Protein AF-A0A966UN90-F1 (afdb_monomer_lite)

Sequence (116 aa):
MKANLEHDLYASAYMMEKVQSNELYAQHLYAALCNIVWIKAQEDWHCSWRHSGSVIATMRGEGDYMSWYCSGIWGDFDDPPLTWKTVPEGIVTEEVTEDLKTLGWTWKHWKDHDFS

Radius of gyration: 14.25 Å; chains: 1; bounding box: 35×35×38 Å

pLDDT: mean 84.67, std 16.76, range [37.22, 98.06]

Structure (mmCIF, N/CA/C/O backbone):
data_AF-A0A966UN90-F1
#
_entry.id   AF-A0A966UN90-F1
#
loop_
_atom_site.group_PDB
_atom_site.id
_atom_site.type_symbol
_atom_site.label_atom_id
_atom_site.label_alt_id
_atom_site.label_comp_id
_atom_site.label_asym_id
_atom_site.label_entity_id
_atom_site.label_seq_id
_atom_site.pdbx_PDB_ins_code
_atom_site.Cartn_x
_atom_site.Cartn_y
_atom_site.Cartn_z
_atom_site.occupancy
_atom_site.B_iso_or_equiv
_atom_site.auth_seq_id
_atom_site.auth_comp_id
_atom_site.auth_asym_id
_atom_site.auth_atom_id
_atom_site.pdbx_PDB_model_num
ATOM 1 N N . MET A 1 1 ? -10.739 -7.568 18.843 1.00 61.94 1 MET A N 1
ATOM 2 C CA . MET A 1 1 ? -9.617 -8.044 18.005 1.00 61.94 1 MET A CA 1
ATOM 3 C C . MET A 1 1 ? -8.892 -6.812 17.529 1.00 61.94 1 MET A C 1
ATOM 5 O O . MET A 1 1 ? -9.583 -5.870 17.169 1.00 61.94 1 MET A O 1
ATOM 9 N N . LYS A 1 2 ? -7.558 -6.815 17.585 1.00 81.75 2 LYS A N 1
ATOM 10 C CA . LYS A 1 2 ? -6.770 -5.661 17.163 1.00 81.75 2 LYS A CA 1
ATOM 11 C C . LYS A 1 2 ? -6.928 -5.457 15.648 1.00 81.75 2 LYS A C 1
ATOM 13 O O . LYS A 1 2 ? -6.852 -6.447 14.919 1.00 81.75 2 LYS A O 1
ATOM 18 N N . ALA A 1 3 ? -7.158 -4.234 15.181 1.00 91.50 3 ALA A N 1
ATOM 19 C CA . ALA A 1 3 ? -7.174 -3.894 13.766 1.00 91.50 3 ALA A CA 1
ATOM 20 C C . ALA A 1 3 ? -5.820 -4.260 13.142 1.00 91.50 3 ALA A C 1
ATOM 22 O O . ALA A 1 3 ? -4.758 -3.922 13.673 1.00 91.50 3 ALA A O 1
ATOM 23 N N . ASN A 1 4 ? -5.854 -4.992 12.029 1.00 95.50 4 ASN A N 1
ATOM 24 C CA . ASN A 1 4 ? -4.655 -5.489 11.370 1.00 95.50 4 ASN A CA 1
ATOM 25 C C . ASN A 1 4 ? -4.730 -5.213 9.869 1.00 95.50 4 ASN A C 1
ATOM 27 O O . ASN A 1 4 ? -5.479 -5.877 9.154 1.00 95.50 4 ASN A O 1
ATOM 31 N N . LEU A 1 5 ? -3.954 -4.228 9.412 1.00 97.00 5 LEU A N 1
ATOM 32 C CA . LEU A 1 5 ? -3.972 -3.796 8.019 1.00 97.00 5 LEU A CA 1
ATOM 33 C C . LEU A 1 5 ? -3.505 -4.906 7.079 1.00 97.00 5 LEU A C 1
ATOM 35 O O . LEU A 1 5 ? -4.126 -5.120 6.048 1.00 97.00 5 LEU A O 1
ATOM 39 N N . GLU A 1 6 ? -2.469 -5.655 7.456 1.00 97.12 6 GLU A N 1
ATOM 40 C CA . GLU A 1 6 ? -1.975 -6.789 6.668 1.00 97.12 6 GLU A CA 1
ATOM 41 C C . GLU A 1 6 ? -3.081 -7.819 6.406 1.00 97.12 6 GLU A C 1
ATOM 43 O O . GLU A 1 6 ? -3.285 -8.256 5.277 1.00 97.12 6 GLU A O 1
ATOM 48 N N . HIS A 1 7 ? -3.846 -8.164 7.442 1.00 96.38 7 HIS A N 1
ATOM 49 C CA . HIS A 1 7 ? -4.959 -9.095 7.293 1.00 96.38 7 HIS A CA 1
ATOM 50 C C . HIS A 1 7 ? -6.051 -8.539 6.364 1.00 96.38 7 HIS A C 1
ATOM 52 O O . HIS A 1 7 ? -6.565 -9.267 5.517 1.00 96.38 7 HIS A O 1
ATOM 58 N N . ASP A 1 8 ? -6.399 -7.256 6.500 1.00 97.31 8 ASP A N 1
ATOM 59 C CA . ASP A 1 8 ? -7.401 -6.609 5.645 1.00 97.31 8 ASP A CA 1
ATOM 60 C C . ASP A 1 8 ? -6.947 -6.522 4.177 1.00 97.31 8 ASP A C 1
ATOM 62 O O . ASP A 1 8 ? -7.763 -6.701 3.272 1.00 97.31 8 ASP A O 1
ATOM 66 N N . LEU A 1 9 ? -5.650 -6.298 3.935 1.00 97.69 9 LEU A N 1
ATOM 67 C CA . LEU A 1 9 ? -5.047 -6.326 2.601 1.00 97.69 9 LEU A CA 1
ATOM 68 C C . LEU A 1 9 ? -5.192 -7.707 1.958 1.00 97.69 9 LEU A C 1
ATOM 70 O O . LEU A 1 9 ? -5.680 -7.804 0.835 1.00 97.69 9 LEU A O 1
ATOM 74 N N . TYR A 1 10 ? -4.831 -8.774 2.678 1.00 97.19 10 TYR A N 1
ATOM 75 C CA . TYR A 1 10 ? -4.926 -10.146 2.166 1.00 97.19 10 TYR A CA 1
ATOM 76 C C . TYR A 1 10 ? -6.369 -10.610 1.955 1.00 97.19 10 TYR A C 1
ATOM 78 O O . TYR A 1 10 ? -6.647 -11.394 1.049 1.00 97.19 10 TYR A O 1
ATOM 86 N N . ALA A 1 11 ? -7.299 -10.133 2.783 1.00 97.06 11 ALA A N 1
ATOM 87 C CA . ALA A 1 11 ? -8.716 -10.459 2.660 1.00 97.06 11 ALA A CA 1
ATOM 88 C C . ALA A 1 11 ? -9.414 -9.695 1.518 1.00 97.06 11 ALA A C 1
ATOM 90 O O . ALA A 1 11 ? -10.489 -10.104 1.072 1.00 97.06 11 ALA A O 1
ATOM 91 N N . SER A 1 12 ? -8.833 -8.590 1.041 1.00 97.44 12 SER A N 1
ATOM 92 C CA . SER A 1 12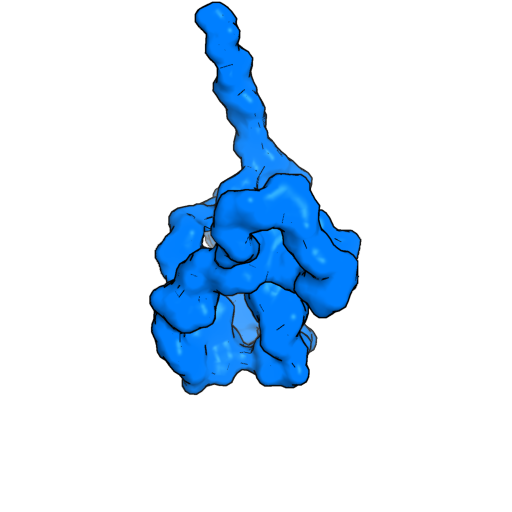 ? -9.403 -7.774 -0.029 1.00 97.44 12 SER A CA 1
ATOM 93 C C . SER A 1 12 ? -8.956 -8.264 -1.406 1.00 97.44 12 SER A C 1
ATOM 95 O O . SER A 1 12 ? -7.842 -7.990 -1.849 1.00 97.44 12 SER A O 1
ATOM 97 N N . ALA A 1 13 ? -9.862 -8.933 -2.127 1.00 96.75 13 ALA A N 1
ATOM 98 C CA . ALA A 1 13 ? -9.611 -9.383 -3.501 1.00 96.75 13 ALA A CA 1
ATOM 99 C C . ALA A 1 13 ? -9.209 -8.226 -4.434 1.00 96.75 13 ALA A C 1
ATOM 101 O O . ALA A 1 13 ? -8.318 -8.392 -5.259 1.00 96.75 13 ALA A O 1
ATOM 102 N N . TYR A 1 14 ? -9.810 -7.046 -4.245 1.00 97.19 14 TYR A N 1
ATOM 103 C CA . TYR A 1 14 ? -9.471 -5.839 -5.001 1.00 97.19 14 TYR A CA 1
ATOM 104 C C . TYR A 1 14 ? -8.014 -5.410 -4.781 1.00 97.19 14 TYR A C 1
ATOM 106 O O . TYR A 1 14 ? -7.291 -5.171 -5.746 1.00 97.19 14 TYR A O 1
ATOM 114 N N . MET A 1 15 ? -7.552 -5.370 -3.525 1.00 97.81 15 MET A N 1
ATOM 115 C CA . MET A 1 15 ? -6.161 -5.006 -3.227 1.00 97.81 15 MET A CA 1
ATOM 116 C C . MET A 1 15 ? -5.186 -6.055 -3.762 1.00 97.81 15 MET A C 1
ATOM 118 O O . MET A 1 15 ? -4.164 -5.699 -4.343 1.00 97.81 15 MET A O 1
ATOM 122 N N . MET A 1 16 ? -5.514 -7.339 -3.596 1.00 97.38 16 MET A N 1
ATOM 123 C CA . MET A 1 16 ? -4.706 -8.448 -4.106 1.00 97.38 16 MET A CA 1
ATOM 124 C C . MET A 1 16 ? -4.548 -8.374 -5.628 1.00 97.38 16 MET A C 1
ATOM 126 O O . MET A 1 16 ? -3.424 -8.375 -6.123 1.00 97.38 16 MET A O 1
ATOM 130 N N . GLU A 1 17 ? -5.650 -8.238 -6.369 1.00 96.62 17 GLU A N 1
ATOM 131 C CA . GLU A 1 17 ? -5.634 -8.139 -7.832 1.00 96.62 17 GLU A CA 1
ATOM 132 C C . GLU A 1 17 ? -4.837 -6.918 -8.307 1.00 96.62 17 GLU A C 1
ATOM 134 O O . GLU A 1 17 ? -4.028 -7.015 -9.233 1.00 96.62 17 GLU A O 1
ATOM 139 N N . LYS A 1 18 ? -5.011 -5.768 -7.649 1.00 95.25 18 LYS A N 1
ATOM 140 C CA . LYS A 1 18 ? -4.315 -4.530 -8.010 1.00 95.25 18 LYS A CA 1
ATOM 141 C C . LYS A 1 18 ? -2.808 -4.632 -7.779 1.00 95.25 18 LYS A C 1
ATOM 143 O O . LYS A 1 18 ? -2.029 -4.287 -8.663 1.00 95.25 18 LYS A O 1
ATOM 148 N N . VAL A 1 19 ? -2.388 -5.176 -6.636 1.00 95.00 19 VAL A N 1
ATOM 149 C CA . VAL A 1 19 ? -0.968 -5.405 -6.320 1.00 95.00 19 VAL A CA 1
ATOM 150 C C . VAL A 1 19 ? -0.335 -6.442 -7.253 1.00 95.00 19 VAL A C 1
ATOM 152 O O . VAL A 1 19 ? 0.823 -6.286 -7.639 1.00 95.00 19 VAL A O 1
ATOM 155 N N . GLN A 1 20 ? -1.073 -7.478 -7.656 1.00 92.31 20 GLN A N 1
ATOM 156 C CA . GLN A 1 20 ? -0.591 -8.501 -8.592 1.00 92.31 20 GLN A CA 1
ATOM 157 C C . GLN A 1 20 ? -0.467 -7.973 -10.028 1.00 92.31 20 GLN A C 1
ATOM 159 O O . GLN A 1 20 ? 0.523 -8.248 -10.704 1.00 92.31 20 GLN A O 1
ATOM 164 N N . SER A 1 21 ? -1.442 -7.188 -10.489 1.00 92.25 21 SER A N 1
ATOM 165 C CA . SER A 1 21 ? -1.500 -6.684 -11.869 1.00 92.25 21 SER A CA 1
ATOM 166 C C . SER A 1 21 ? -0.688 -5.408 -12.114 1.00 92.25 21 SER A C 1
ATOM 168 O O . SER A 1 21 ? -0.363 -5.114 -13.264 1.00 92.25 21 SER A O 1
ATOM 170 N N . ASN A 1 22 ? -0.340 -4.654 -11.066 1.00 90.19 22 ASN A N 1
ATOM 171 C CA . ASN A 1 22 ? 0.334 -3.365 -11.189 1.00 90.19 22 ASN A CA 1
ATOM 172 C C . ASN A 1 22 ? 1.548 -3.262 -10.250 1.00 90.19 22 ASN A C 1
ATOM 174 O O . ASN A 1 22 ? 1.429 -2.972 -9.061 1.00 90.19 22 ASN A O 1
ATOM 178 N N . GLU A 1 23 ? 2.738 -3.461 -10.817 1.00 88.06 23 GLU A N 1
ATOM 179 C CA . GLU A 1 23 ? 4.018 -3.366 -10.101 1.00 88.06 23 GLU A CA 1
ATOM 180 C C . GLU A 1 23 ? 4.267 -1.972 -9.509 1.00 88.06 23 GLU A C 1
ATOM 182 O O . GLU A 1 23 ? 4.768 -1.845 -8.393 1.00 88.06 23 GLU A O 1
ATOM 187 N N . LEU A 1 24 ? 3.859 -0.915 -10.215 1.00 89.38 24 LEU A N 1
ATOM 188 C CA . LEU A 1 24 ? 4.019 0.450 -9.725 1.00 89.38 24 LEU A CA 1
ATOM 189 C C . LEU A 1 24 ? 3.143 0.707 -8.496 1.00 89.38 24 LEU A C 1
ATOM 191 O O . LEU A 1 24 ? 3.602 1.291 -7.519 1.00 89.38 24 LEU A O 1
ATOM 195 N N . TYR A 1 25 ? 1.900 0.229 -8.527 1.00 93.75 25 TYR A N 1
ATOM 196 C CA . TYR A 1 25 ? 1.017 0.311 -7.369 1.00 93.75 25 TYR A CA 1
ATOM 197 C C . TYR A 1 25 ? 1.552 -0.515 -6.194 1.00 93.75 25 TYR A C 1
ATOM 199 O O . TYR A 1 25 ? 1.509 -0.060 -5.054 1.00 93.75 25 TYR A O 1
ATOM 207 N N . ALA A 1 26 ? 2.110 -1.701 -6.455 1.00 93.38 26 ALA A N 1
ATOM 208 C CA . ALA A 1 26 ? 2.769 -2.505 -5.428 1.00 93.38 26 ALA A CA 1
ATOM 209 C C . ALA A 1 26 ? 3.924 -1.735 -4.757 1.00 93.38 26 ALA A C 1
ATOM 211 O O . ALA A 1 26 ? 4.059 -1.771 -3.533 1.00 93.38 26 ALA A O 1
ATOM 212 N N . GLN A 1 27 ? 4.696 -0.969 -5.536 1.00 92.50 27 GLN A N 1
ATOM 213 C CA . GLN A 1 27 ? 5.729 -0.081 -5.006 1.00 92.50 27 GLN A CA 1
ATOM 214 C C . GLN A 1 27 ? 5.141 1.077 -4.184 1.00 92.50 27 GLN A C 1
ATOM 216 O O . GLN A 1 27 ? 5.632 1.355 -3.090 1.00 92.50 27 GLN A O 1
ATOM 221 N N . HIS A 1 28 ? 4.080 1.735 -4.661 1.00 94.75 28 HIS A N 1
ATOM 222 C CA . HIS A 1 28 ? 3.413 2.803 -3.903 1.00 94.75 28 HIS A CA 1
ATOM 223 C C . HIS A 1 28 ? 2.853 2.286 -2.579 1.00 94.75 28 HIS A C 1
ATOM 225 O O . HIS A 1 28 ? 2.993 2.946 -1.551 1.00 94.75 28 HIS A O 1
ATOM 231 N N . LEU A 1 29 ? 2.266 1.088 -2.581 1.00 96.50 29 LEU A N 1
ATOM 232 C CA . LEU A 1 29 ? 1.764 0.451 -1.372 1.00 96.50 29 LEU A CA 1
ATOM 233 C C . LEU A 1 29 ? 2.909 0.089 -0.419 1.00 96.50 29 LEU A C 1
ATOM 235 O O . LEU A 1 29 ? 2.790 0.355 0.772 1.00 96.50 29 LEU A O 1
ATOM 239 N N . TYR A 1 30 ? 4.039 -0.434 -0.914 1.00 95.00 30 TYR A N 1
ATOM 240 C CA . TYR A 1 30 ? 5.246 -0.630 -0.099 1.00 95.00 30 TYR A CA 1
ATOM 241 C C . TYR A 1 30 ? 5.656 0.669 0.609 1.00 95.00 30 TYR A C 1
ATOM 243 O O . TYR A 1 30 ? 5.782 0.698 1.836 1.00 95.00 30 TYR A O 1
ATOM 251 N N . ALA A 1 31 ? 5.812 1.752 -0.156 1.00 93.06 31 ALA A N 1
ATOM 252 C CA . ALA A 1 31 ? 6.220 3.049 0.366 1.00 93.06 31 ALA A CA 1
ATOM 253 C C . ALA A 1 31 ? 5.245 3.580 1.425 1.00 93.06 31 ALA A C 1
ATOM 255 O O . ALA A 1 31 ? 5.685 4.072 2.463 1.00 93.06 31 ALA A O 1
ATOM 256 N N . ALA A 1 32 ? 3.943 3.402 1.203 1.00 95.94 32 ALA A N 1
ATOM 257 C CA . ALA A 1 32 ? 2.881 3.822 2.108 1.00 95.94 32 ALA A CA 1
ATOM 258 C C . ALA A 1 32 ? 2.764 2.974 3.388 1.00 95.94 32 ALA A C 1
ATOM 260 O O . ALA A 1 32 ? 2.153 3.409 4.365 1.00 95.94 32 ALA A O 1
ATOM 261 N N . LEU A 1 33 ? 3.316 1.758 3.408 1.00 95.69 33 LEU A N 1
ATOM 262 C CA . LEU A 1 33 ? 3.420 0.934 4.618 1.00 95.69 33 LEU A CA 1
ATOM 263 C C . LEU A 1 33 ? 4.670 1.288 5.439 1.00 95.69 33 LEU A C 1
ATOM 265 O O . LEU A 1 33 ? 4.679 1.118 6.660 1.00 95.69 33 LEU A O 1
ATOM 269 N N . CYS A 1 34 ? 5.724 1.787 4.791 1.00 93.62 34 CYS A N 1
ATOM 270 C CA . CYS A 1 34 ? 6.951 2.236 5.444 1.00 93.62 34 CYS A CA 1
ATOM 271 C C . CYS A 1 34 ? 6.760 3.597 6.126 1.00 93.62 34 CYS A C 1
ATOM 273 O O . CYS A 1 34 ? 6.212 4.515 5.536 1.00 93.62 34 CYS A O 1
ATOM 275 N N . ASN A 1 35 ? 7.262 3.756 7.356 1.00 90.38 35 ASN A N 1
ATOM 276 C CA . ASN A 1 35 ? 7.287 5.034 8.093 1.00 90.38 35 ASN A CA 1
ATOM 277 C C . ASN A 1 35 ? 5.925 5.752 8.235 1.00 90.38 35 ASN A C 1
ATOM 279 O O . ASN A 1 35 ? 5.876 6.956 8.496 1.00 90.38 35 ASN A O 1
ATOM 283 N N . ILE A 1 36 ? 4.822 5.010 8.127 1.00 95.38 36 ILE A N 1
ATOM 284 C CA . ILE A 1 36 ? 3.453 5.513 8.252 1.00 95.38 36 ILE A CA 1
ATOM 285 C C . ILE A 1 36 ? 2.718 4.745 9.344 1.00 95.38 36 ILE A C 1
ATOM 287 O O . ILE A 1 36 ? 2.895 3.537 9.512 1.00 95.38 36 ILE A O 1
ATOM 291 N N . VAL A 1 37 ? 1.874 5.461 10.088 1.00 96.19 37 VAL A N 1
ATOM 292 C CA . VAL A 1 37 ? 0.941 4.866 11.042 1.00 96.19 37 VAL A CA 1
ATOM 293 C C . VAL A 1 37 ? -0.452 4.876 10.435 1.00 96.19 37 VAL A C 1
ATOM 295 O O . VAL A 1 37 ? -1.046 5.935 10.229 1.00 96.19 37 VAL A O 1
ATOM 298 N N . TRP A 1 38 ? -0.980 3.684 10.192 1.00 97.19 38 TRP A N 1
ATOM 299 C CA . TRP A 1 38 ? -2.346 3.455 9.750 1.00 97.19 38 TRP A CA 1
ATOM 300 C C . TRP A 1 38 ? -3.276 3.319 10.953 1.00 97.19 38 TRP A C 1
ATOM 302 O O . TRP A 1 38 ? -2.907 2.748 11.975 1.00 97.19 38 TRP A O 1
ATOM 312 N N . ILE A 1 39 ? -4.483 3.861 10.849 1.00 97.00 39 ILE A N 1
ATOM 313 C CA . ILE A 1 39 ? -5.444 3.967 11.943 1.00 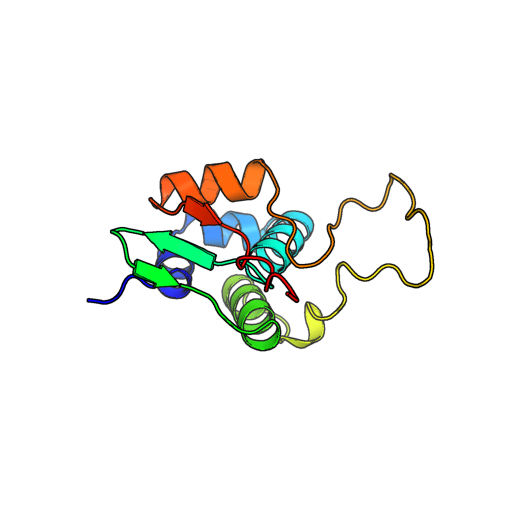97.00 39 ILE A CA 1
ATOM 314 C C . ILE A 1 39 ? -6.777 3.395 11.485 1.00 97.00 39 ILE A C 1
ATOM 316 O O . ILE A 1 39 ? -7.329 3.812 10.465 1.00 97.00 39 ILE A O 1
ATOM 320 N N . LYS A 1 40 ? -7.335 2.484 12.280 1.00 96.56 40 LYS A N 1
ATOM 321 C CA . LYS A 1 40 ? -8.703 1.986 12.113 1.00 96.56 40 LYS A CA 1
ATOM 322 C C . LYS A 1 40 ? -9.309 1.731 13.481 1.00 96.56 40 LYS A C 1
ATOM 324 O O . LYS A 1 40 ? -8.682 1.126 14.340 1.00 96.56 40 LYS A O 1
ATOM 329 N N . ALA A 1 41 ? -10.524 2.236 13.698 1.00 93.25 41 ALA A N 1
ATOM 330 C CA . ALA A 1 41 ? -11.238 2.109 14.973 1.00 93.25 41 ALA A CA 1
ATOM 331 C C . ALA A 1 41 ? -10.411 2.529 16.214 1.00 93.25 41 ALA A C 1
ATOM 333 O O . ALA A 1 41 ? -10.476 1.875 17.246 1.00 93.25 41 ALA A O 1
ATOM 334 N N . GLN A 1 42 ? -9.663 3.640 16.112 1.00 89.88 42 GLN A N 1
ATOM 335 C CA . GLN A 1 42 ? -8.777 4.183 17.166 1.00 89.88 42 GLN A CA 1
ATOM 336 C C . GLN A 1 42 ? -7.551 3.317 17.496 1.00 89.88 42 GLN A C 1
ATOM 338 O O . GLN A 1 42 ? -6.850 3.593 18.469 1.00 89.88 42 GLN A O 1
ATOM 343 N N . GLU A 1 43 ? -7.262 2.307 16.681 1.00 93.69 43 GLU A N 1
ATOM 344 C CA . GLU A 1 43 ? -6.081 1.474 16.840 1.00 93.69 43 GLU A CA 1
ATOM 345 C C . GLU A 1 43 ? -5.032 1.787 15.776 1.00 93.69 43 GLU A C 1
ATOM 347 O O . GLU A 1 43 ? -5.339 1.873 14.586 1.00 93.69 43 GLU A O 1
ATOM 352 N N . ASP A 1 44 ? -3.788 1.931 16.233 1.00 94.94 44 ASP A N 1
ATOM 353 C CA . ASP A 1 44 ? -2.627 2.171 15.386 1.00 94.94 44 ASP A CA 1
ATOM 354 C C . ASP A 1 44 ? -2.055 0.833 14.877 1.00 94.94 44 ASP A C 1
ATOM 356 O O . ASP A 1 44 ? -1.774 -0.098 15.647 1.00 94.94 44 ASP A O 1
ATOM 360 N N . TRP A 1 45 ? -1.809 0.775 13.572 1.00 96.25 45 TRP A N 1
ATOM 361 C CA . TRP A 1 45 ? -1.067 -0.270 12.884 1.00 96.25 45 TRP A CA 1
ATOM 362 C C . TRP A 1 45 ? 0.118 0.353 12.147 1.00 96.25 45 TRP A C 1
ATOM 364 O O . TRP A 1 45 ? -0.003 1.364 11.463 1.00 96.25 45 TRP A O 1
ATOM 374 N N . HIS A 1 46 ? 1.284 -0.251 12.307 1.00 94.94 46 HIS A N 1
ATOM 375 C CA . HIS A 1 46 ? 2.515 0.113 11.618 1.00 94.94 46 HIS A CA 1
ATOM 376 C C . HIS A 1 46 ? 3.419 -1.115 11.609 1.00 94.94 46 HIS A C 1
ATOM 378 O O . HIS A 1 46 ? 3.262 -2.019 12.438 1.00 94.94 46 HIS A O 1
ATOM 384 N N . CYS A 1 47 ? 4.383 -1.148 10.698 1.00 94.31 47 CYS A N 1
ATOM 385 C CA . CYS A 1 47 ? 5.336 -2.242 10.622 1.00 94.31 47 CYS A CA 1
ATOM 386 C C . CYS A 1 47 ? 6.716 -1.739 10.175 1.00 94.31 47 CYS A C 1
ATOM 388 O O . CYS A 1 47 ? 6.883 -0.581 9.794 1.00 94.31 47 CYS A O 1
ATOM 390 N N . SER A 1 48 ? 7.732 -2.594 10.301 1.00 91.69 48 SER A N 1
ATOM 391 C CA . SER A 1 48 ? 9.074 -2.271 9.801 1.00 91.69 48 SER A CA 1
ATOM 392 C C . SER A 1 48 ? 9.108 -2.336 8.276 1.00 91.69 48 SER A C 1
ATOM 394 O O . SER A 1 48 ? 8.372 -3.123 7.691 1.00 91.69 48 SER A O 1
ATOM 396 N N . TRP A 1 49 ? 10.035 -1.624 7.638 1.00 89.38 49 TRP A N 1
ATOM 397 C CA . TRP A 1 49 ? 10.243 -1.700 6.185 1.00 89.38 49 TRP A CA 1
ATOM 398 C C . TRP A 1 49 ? 10.440 -3.139 5.668 1.00 89.38 49 TRP A C 1
ATOM 400 O O . TRP A 1 49 ? 9.930 -3.497 4.610 1.00 89.38 49 TRP A O 1
ATOM 410 N N . ARG A 1 50 ? 11.109 -4.013 6.442 1.00 90.19 50 ARG A N 1
ATOM 411 C CA . ARG A 1 50 ? 11.255 -5.444 6.102 1.00 90.19 50 ARG A CA 1
ATOM 412 C C . ARG A 1 50 ? 9.907 -6.142 6.060 1.00 90.19 50 ARG A C 1
ATOM 414 O O . ARG A 1 50 ? 9.650 -6.945 5.173 1.00 90.19 50 ARG A O 1
ATOM 421 N N . HIS A 1 51 ? 9.058 -5.833 7.034 1.00 93.69 51 HIS A N 1
ATOM 422 C CA . HIS A 1 51 ? 7.706 -6.369 7.103 1.00 93.69 51 HIS A CA 1
ATOM 423 C C . HIS A 1 51 ? 6.856 -5.832 5.951 1.00 93.69 51 HIS A C 1
ATOM 425 O O . HIS A 1 51 ? 6.204 -6.630 5.290 1.00 93.69 51 HIS A O 1
ATOM 431 N N . SER A 1 52 ? 6.928 -4.532 5.641 1.00 93.44 52 SER A N 1
ATOM 432 C CA . SER A 1 52 ? 6.272 -3.942 4.466 1.00 93.44 52 SER A CA 1
ATOM 433 C C . SER A 1 52 ? 6.651 -4.682 3.182 1.00 93.44 52 SER A C 1
ATOM 435 O O . SER A 1 52 ? 5.776 -5.074 2.415 1.00 93.44 52 SER A O 1
ATOM 437 N N . GLY A 1 53 ? 7.946 -4.944 2.972 1.00 91.50 53 GLY A N 1
ATOM 438 C CA . GLY A 1 53 ? 8.428 -5.708 1.819 1.00 91.50 53 GLY A CA 1
ATOM 439 C C . GLY A 1 53 ? 7.879 -7.137 1.784 1.00 91.50 53 GLY A C 1
ATOM 440 O O . GLY A 1 53 ? 7.438 -7.600 0.734 1.00 91.50 53 GLY A O 1
ATOM 441 N N . SER A 1 54 ? 7.840 -7.822 2.931 1.00 93.25 54 SER A N 1
ATOM 442 C CA . SER A 1 54 ? 7.241 -9.159 3.041 1.00 93.25 54 SER A CA 1
ATOM 443 C C . SER A 1 54 ? 5.745 -9.169 2.719 1.00 93.25 54 SER A C 1
ATOM 445 O O . SER A 1 54 ? 5.280 -10.120 2.092 1.00 93.25 54 SER A O 1
ATOM 447 N N . VAL A 1 55 ? 4.994 -8.131 3.107 1.00 95.50 55 VAL A N 1
ATOM 448 C CA . VAL A 1 55 ? 3.563 -8.004 2.781 1.00 95.50 55 VAL A CA 1
ATOM 449 C C . VAL A 1 55 ? 3.373 -7.943 1.271 1.00 95.50 55 VAL A C 1
ATOM 451 O O . VAL A 1 55 ? 2.600 -8.727 0.727 1.00 95.50 55 VAL A O 1
ATOM 454 N N . ILE A 1 56 ? 4.121 -7.085 0.572 1.00 94.88 56 ILE A N 1
ATOM 455 C CA . ILE A 1 56 ? 3.989 -6.955 -0.886 1.00 94.88 56 ILE A CA 1
ATOM 456 C C . ILE A 1 56 ? 4.416 -8.233 -1.612 1.00 94.88 56 ILE A C 1
ATOM 458 O O . ILE A 1 56 ? 3.687 -8.701 -2.488 1.00 94.88 56 ILE A O 1
ATOM 462 N N . ALA A 1 57 ? 5.540 -8.841 -1.219 1.00 92.25 57 ALA A N 1
ATOM 463 C CA . ALA A 1 57 ? 5.975 -10.123 -1.779 1.00 92.25 57 ALA A CA 1
ATOM 464 C C . ALA A 1 57 ? 4.903 -11.213 -1.593 1.00 92.25 57 ALA A C 1
ATOM 466 O O . ALA A 1 57 ? 4.576 -11.947 -2.526 1.00 92.25 57 ALA A O 1
ATOM 467 N N . THR A 1 58 ? 4.278 -11.258 -0.412 1.00 95.12 58 THR A N 1
ATOM 468 C CA . THR A 1 58 ? 3.191 -12.200 -0.111 1.00 95.12 58 THR A CA 1
ATOM 469 C C . THR A 1 58 ? 1.961 -11.942 -0.979 1.00 95.12 58 THR A C 1
ATOM 471 O O . THR A 1 58 ? 1.425 -12.884 -1.559 1.00 95.12 58 THR A O 1
ATOM 474 N N . MET A 1 59 ? 1.525 -10.686 -1.124 1.00 95.06 59 MET A N 1
ATOM 475 C CA . MET A 1 59 ? 0.369 -10.339 -1.963 1.00 95.06 59 MET A CA 1
ATOM 476 C C . MET A 1 59 ? 0.588 -10.710 -3.432 1.00 95.06 59 MET A C 1
ATOM 478 O O . MET A 1 59 ? -0.336 -11.184 -4.098 1.00 95.06 59 MET A O 1
ATOM 482 N N . ARG A 1 60 ? 1.808 -10.522 -3.942 1.00 91.44 60 ARG A N 1
ATOM 483 C CA . ARG A 1 60 ? 2.151 -10.864 -5.327 1.00 91.44 60 ARG A CA 1
ATOM 484 C C . ARG A 1 60 ? 2.372 -12.357 -5.553 1.00 91.44 60 ARG A C 1
ATOM 486 O O . ARG A 1 60 ? 2.246 -12.810 -6.684 1.00 91.44 60 ARG A O 1
ATOM 493 N N . GLY A 1 61 ? 2.664 -13.118 -4.499 1.00 88.56 61 GLY A N 1
ATOM 494 C CA . GLY A 1 61 ? 2.972 -14.546 -4.599 1.00 88.56 61 GLY A CA 1
ATOM 495 C C . GLY A 1 61 ? 4.332 -14.832 -5.246 1.00 88.56 61 GLY A C 1
ATOM 496 O O . GLY A 1 61 ? 4.569 -15.948 -5.703 1.00 88.56 61 GLY A O 1
ATOM 497 N N . GLU A 1 62 ? 5.218 -13.838 -5.295 1.00 81.56 62 GLU A N 1
ATOM 498 C CA . GLU A 1 62 ? 6.547 -13.923 -5.898 1.00 81.56 62 GLU A CA 1
ATOM 499 C C . GLU A 1 62 ? 7.551 -13.030 -5.157 1.00 81.56 62 GLU A C 1
ATOM 501 O O . GLU A 1 62 ? 7.182 -12.059 -4.490 1.00 81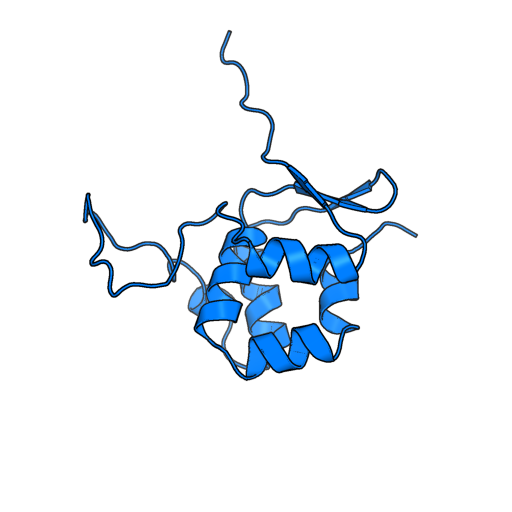.56 62 GLU A O 1
ATOM 506 N N . GLY A 1 63 ? 8.837 -13.353 -5.309 1.00 76.38 63 GLY A N 1
ATOM 507 C CA . GLY A 1 63 ? 9.929 -12.620 -4.675 1.00 76.38 63 GLY A CA 1
ATOM 508 C C . GLY A 1 63 ? 9.996 -12.804 -3.157 1.00 76.38 63 GLY A C 1
ATOM 509 O O . GLY A 1 63 ? 9.392 -13.702 -2.572 1.00 76.38 63 GLY A O 1
ATOM 510 N N . ASP A 1 64 ? 10.778 -11.942 -2.521 1.00 73.75 64 ASP A N 1
ATOM 511 C CA . ASP A 1 64 ? 10.897 -11.815 -1.070 1.00 73.75 64 ASP A CA 1
ATOM 512 C C . ASP A 1 64 ? 10.946 -10.327 -0.680 1.00 73.75 64 ASP A C 1
ATOM 514 O O . ASP A 1 64 ? 10.811 -9.439 -1.526 1.00 73.75 64 ASP A O 1
ATOM 518 N N . TYR A 1 65 ? 11.150 -10.018 0.602 1.00 67.62 65 TYR A N 1
ATOM 519 C CA . TYR A 1 65 ? 11.210 -8.623 1.045 1.00 67.62 65 TYR A CA 1
ATOM 520 C C . TYR A 1 65 ? 12.349 -7.819 0.383 1.00 67.62 65 TYR A C 1
ATOM 522 O O . TYR A 1 65 ? 12.230 -6.601 0.251 1.00 67.62 65 TYR A O 1
ATOM 530 N N . MET A 1 66 ? 13.443 -8.467 -0.046 1.00 72.38 66 MET A N 1
ATOM 531 C CA . MET A 1 66 ? 14.568 -7.799 -0.712 1.00 72.38 66 MET A CA 1
ATOM 532 C C . MET A 1 66 ? 14.196 -7.340 -2.120 1.00 72.38 66 MET A C 1
ATOM 534 O O . MET A 1 66 ? 14.785 -6.382 -2.607 1.00 72.38 66 MET A O 1
ATOM 538 N N . SER A 1 67 ? 13.199 -7.971 -2.746 1.00 67.12 67 SER A N 1
ATOM 539 C CA . SER A 1 67 ? 12.684 -7.566 -4.063 1.00 67.12 67 SER A CA 1
ATOM 540 C C . SER A 1 67 ? 12.044 -6.171 -4.043 1.00 67.12 67 SER A C 1
ATOM 542 O O . SER A 1 67 ? 11.962 -5.517 -5.076 1.00 67.12 67 SER A O 1
ATOM 544 N N . TRP A 1 68 ? 11.628 -5.702 -2.863 1.00 65.44 68 TRP A N 1
ATOM 545 C CA . TRP A 1 68 ? 10.977 -4.402 -2.663 1.00 65.44 68 TRP A CA 1
ATOM 546 C C . TRP A 1 68 ? 11.874 -3.383 -1.963 1.00 65.44 68 TRP A C 1
ATOM 548 O O . TRP A 1 68 ? 11.643 -2.175 -2.065 1.00 65.44 68 TRP A O 1
ATOM 558 N N . TYR A 1 69 ? 12.912 -3.858 -1.276 1.00 56.41 69 TYR A N 1
ATOM 559 C CA . TYR A 1 69 ? 13.890 -3.011 -0.610 1.00 56.41 69 TYR A CA 1
ATOM 560 C C . TYR A 1 69 ? 14.578 -2.078 -1.617 1.00 56.41 69 TYR A C 1
ATOM 562 O O . TYR A 1 69 ? 15.032 -2.516 -2.670 1.00 56.41 69 TYR A O 1
ATOM 570 N N . CYS A 1 70 ? 14.644 -0.784 -1.296 1.00 56.84 70 CYS A N 1
ATOM 571 C CA . CYS A 1 70 ? 15.195 0.263 -2.166 1.00 56.84 70 CYS A CA 1
ATOM 572 C C . CYS A 1 70 ? 14.464 0.478 -3.510 1.00 56.84 70 CYS A C 1
ATOM 574 O O . CYS A 1 70 ? 14.967 1.232 -4.337 1.00 56.84 70 CYS A O 1
ATOM 576 N N . SER A 1 71 ? 13.269 -0.086 -3.733 1.00 61.25 71 SER A N 1
ATOM 577 C CA . SER A 1 71 ? 12.500 0.099 -4.988 1.00 61.25 71 SER A CA 1
ATOM 578 C C . SER A 1 71 ? 12.062 1.553 -5.271 1.00 61.25 71 SER A C 1
ATOM 580 O O . SER A 1 71 ? 11.652 1.880 -6.385 1.00 61.25 71 SER A O 1
ATOM 582 N N . GLY A 1 72 ? 12.155 2.432 -4.267 1.00 54.50 72 GLY A N 1
ATOM 583 C CA . GLY A 1 72 ? 11.966 3.885 -4.380 1.00 54.50 72 GLY A CA 1
ATOM 584 C C . GLY A 1 72 ? 13.208 4.715 -4.035 1.00 54.50 72 GLY A C 1
ATOM 585 O O . GLY A 1 72 ? 13.106 5.935 -3.935 1.00 54.50 72 GLY A O 1
ATOM 586 N N . ILE A 1 73 ? 14.366 4.078 -3.805 1.00 58.16 73 ILE A N 1
ATOM 587 C CA . ILE A 1 73 ? 15.631 4.781 -3.564 1.00 58.16 73 ILE A CA 1
ATOM 588 C C . ILE A 1 73 ? 16.334 4.932 -4.900 1.00 58.16 73 ILE A C 1
ATOM 590 O O . ILE A 1 73 ? 16.877 3.986 -5.465 1.00 58.16 73 ILE A O 1
ATOM 594 N N . TRP A 1 74 ? 16.329 6.159 -5.388 1.00 54.62 74 TRP A N 1
ATOM 595 C CA . TRP A 1 74 ? 16.830 6.488 -6.707 1.00 54.62 74 TRP A CA 1
ATOM 596 C C . TRP A 1 74 ? 18.348 6.732 -6.757 1.00 54.62 74 TRP A C 1
ATOM 598 O O . TRP A 1 74 ? 18.894 6.806 -7.849 1.00 54.62 74 TRP A O 1
ATOM 608 N N . GLY A 1 75 ? 19.050 6.756 -5.615 1.00 50.31 75 GLY A N 1
ATOM 609 C CA . GLY A 1 75 ? 20.471 7.135 -5.498 1.00 50.31 75 GLY A CA 1
ATOM 610 C C . GLY A 1 75 ? 20.654 8.635 -5.217 1.00 50.31 75 GLY A C 1
ATOM 611 O O . GLY A 1 75 ? 19.666 9.309 -4.944 1.00 50.31 75 GLY A O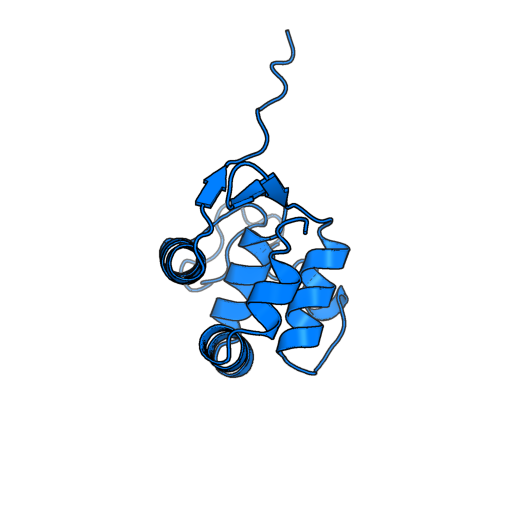 1
ATOM 612 N N . ASP A 1 76 ? 21.888 9.160 -5.312 1.00 48.03 76 ASP A N 1
ATOM 613 C CA . ASP A 1 76 ? 22.248 10.599 -5.177 1.00 48.03 76 ASP A CA 1
ATOM 614 C C . ASP A 1 76 ? 21.716 11.471 -6.339 1.00 48.03 76 ASP A C 1
ATOM 616 O O . ASP A 1 76 ? 22.352 12.425 -6.792 1.00 48.03 76 ASP A O 1
ATOM 620 N N . PHE A 1 77 ? 20.561 11.122 -6.893 1.00 56.59 77 PHE A N 1
ATOM 621 C CA . PHE A 1 77 ? 19.869 11.989 -7.825 1.00 56.59 77 PHE A CA 1
ATOM 622 C C . PHE A 1 77 ? 19.043 12.954 -6.986 1.00 56.59 77 PHE A C 1
ATOM 624 O O . PHE A 1 77 ? 17.963 12.604 -6.516 1.00 56.59 77 PHE A O 1
ATOM 631 N N . ASP A 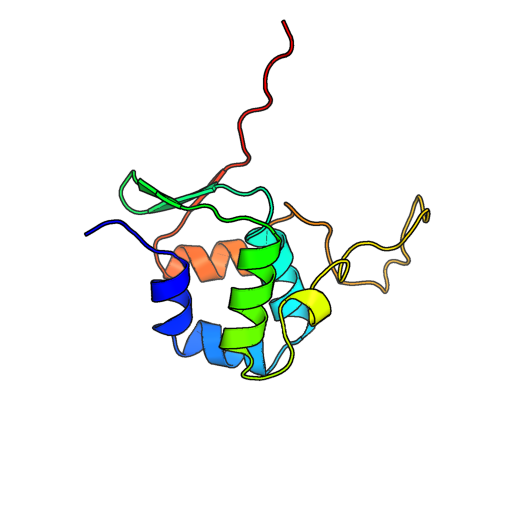1 78 ? 19.563 14.172 -6.820 1.00 54.41 78 ASP A N 1
ATOM 632 C CA . ASP A 1 78 ? 18.845 15.299 -6.205 1.00 54.41 78 ASP A CA 1
ATOM 633 C C . ASP A 1 78 ? 17.489 15.576 -6.894 1.00 54.41 78 ASP A C 1
ATOM 635 O O . ASP A 1 78 ? 16.621 16.222 -6.311 1.00 54.41 78 ASP A O 1
ATOM 639 N N . ASP A 1 79 ? 17.297 15.067 -8.121 1.00 51.81 79 ASP A N 1
ATOM 640 C CA . ASP A 1 79 ? 16.061 15.153 -8.898 1.00 51.81 79 ASP A CA 1
ATOM 641 C C . ASP A 1 79 ? 15.904 13.899 -9.797 1.00 51.81 79 ASP A C 1
ATOM 643 O O . ASP A 1 79 ? 16.511 13.823 -10.876 1.00 51.81 79 ASP A O 1
ATOM 647 N N . PRO A 1 80 ? 15.182 12.847 -9.358 1.00 56.62 80 PRO A N 1
ATOM 648 C CA . PRO A 1 80 ? 14.942 11.672 -10.189 1.00 56.62 80 PRO A CA 1
ATOM 649 C C . PRO A 1 80 ? 14.161 12.063 -11.459 1.00 56.62 80 PRO A C 1
ATOM 651 O O . PRO A 1 80 ? 13.263 12.904 -11.394 1.00 56.62 80 PRO A O 1
ATOM 654 N N . PRO A 1 81 ? 14.441 11.456 -12.630 1.00 55.91 81 PRO A N 1
ATOM 655 C CA . PRO A 1 81 ? 13.682 11.712 -13.849 1.00 55.91 81 PRO A CA 1
ATOM 656 C C . PRO A 1 81 ? 12.168 11.629 -13.606 1.00 55.91 81 PRO A C 1
ATOM 658 O O . PRO A 1 81 ? 11.696 10.636 -13.074 1.00 55.91 81 PRO A O 1
ATOM 661 N N . LEU A 1 82 ? 11.372 12.590 -14.091 1.00 52.19 82 LEU A N 1
ATOM 662 C CA . LEU A 1 82 ? 9.892 12.559 -14.025 1.00 52.19 82 LEU A CA 1
ATOM 663 C C . LEU A 1 82 ? 9.253 11.269 -14.591 1.00 52.19 82 LEU A C 1
ATOM 665 O O . LEU A 1 82 ? 8.074 10.992 -14.376 1.00 52.19 82 LEU A O 1
ATOM 669 N N . THR A 1 83 ? 10.010 10.490 -15.364 1.00 55.00 83 THR A N 1
ATOM 670 C CA . THR A 1 83 ? 9.610 9.179 -15.891 1.00 55.00 83 THR A CA 1
ATOM 671 C C . THR A 1 83 ? 9.622 8.075 -14.831 1.00 55.00 83 THR A C 1
ATOM 673 O O . THR A 1 83 ? 9.006 7.026 -15.033 1.00 55.00 83 THR A O 1
ATOM 676 N N . TRP A 1 84 ? 10.294 8.300 -13.706 1.00 63.78 84 TRP A N 1
ATOM 677 C CA . TRP A 1 84 ? 10.335 7.435 -12.540 1.00 63.78 84 TRP A CA 1
ATOM 678 C C . TRP A 1 84 ? 9.104 7.692 -11.682 1.00 63.78 84 TRP A C 1
ATOM 680 O O . TRP A 1 84 ? 8.996 8.674 -10.960 1.00 63.78 84 TRP A O 1
ATOM 690 N N . LYS A 1 85 ? 8.125 6.797 -11.817 1.00 76.62 85 LYS A N 1
ATOM 691 C CA . LYS A 1 85 ? 6.819 6.939 -11.168 1.00 76.62 85 LYS A CA 1
ATOM 692 C C . LYS A 1 85 ? 6.793 6.428 -9.724 1.00 76.62 85 LYS A C 1
ATOM 694 O O . LYS A 1 85 ? 5.765 6.571 -9.066 1.00 76.62 85 LYS A O 1
ATOM 699 N N . THR A 1 86 ? 7.856 5.768 -9.261 1.00 84.19 86 THR A N 1
ATOM 700 C CA . THR A 1 86 ? 7.922 5.203 -7.905 1.00 84.19 86 THR A CA 1
ATOM 701 C C . THR A 1 86 ? 8.180 6.313 -6.884 1.00 84.19 86 THR A C 1
ATOM 703 O O . THR A 1 86 ? 8.731 7.362 -7.228 1.00 84.19 86 THR A O 1
ATOM 706 N N . VAL A 1 87 ? 7.750 6.112 -5.639 1.00 86.94 87 VAL A N 1
ATOM 707 C CA . VAL A 1 87 ? 7.825 7.138 -4.587 1.00 86.94 87 VAL A CA 1
ATOM 708 C C . VAL A 1 87 ? 8.724 6.703 -3.423 1.00 86.94 87 VAL A C 1
ATOM 710 O O . VAL A 1 87 ? 8.815 5.502 -3.147 1.00 86.94 87 VAL A O 1
ATOM 713 N N . PRO A 1 88 ? 9.381 7.648 -2.720 1.00 86.81 88 PRO A N 1
ATOM 714 C CA . PRO A 1 88 ? 10.152 7.342 -1.517 1.00 86.81 88 PRO A CA 1
ATOM 715 C C . PRO A 1 88 ? 9.309 6.697 -0.410 1.00 86.81 88 PRO A C 1
ATOM 717 O O . PRO A 1 88 ? 8.105 6.926 -0.308 1.00 86.81 88 PRO A O 1
ATOM 720 N N . GLU A 1 89 ? 9.957 5.929 0.466 1.00 89.75 89 GLU A N 1
ATOM 721 C CA . GLU A 1 89 ? 9.325 5.361 1.662 1.00 89.75 89 GLU A CA 1
ATOM 722 C C . GLU A 1 89 ? 8.715 6.449 2.555 1.00 89.75 89 GLU A C 1
ATOM 724 O O . GLU A 1 89 ? 9.321 7.495 2.783 1.00 89.75 89 GLU A O 1
ATOM 729 N N . GLY A 1 90 ? 7.525 6.195 3.096 1.00 89.19 90 GLY A N 1
ATOM 730 C CA . GLY A 1 90 ? 6.765 7.193 3.844 1.00 89.19 90 GLY A CA 1
ATOM 731 C C . GLY A 1 90 ? 5.868 8.068 2.976 1.00 89.19 90 GLY A C 1
ATOM 732 O O . GLY A 1 90 ? 5.056 8.803 3.524 1.00 89.19 90 GLY A O 1
ATOM 733 N N . ILE A 1 91 ? 5.949 7.998 1.645 1.00 91.69 91 ILE A N 1
ATOM 734 C CA . ILE A 1 91 ? 4.995 8.693 0.780 1.00 91.69 91 ILE A CA 1
ATOM 735 C C . ILE A 1 91 ? 3.751 7.829 0.589 1.00 91.69 91 ILE A C 1
ATOM 737 O O . ILE A 1 91 ? 3.817 6.719 0.065 1.00 91.69 91 ILE A O 1
ATOM 741 N N . VAL A 1 92 ? 2.599 8.374 0.981 1.00 94.44 92 VAL A N 1
ATOM 742 C CA . VAL A 1 92 ? 1.287 7.789 0.694 1.00 94.44 92 VAL A CA 1
ATOM 743 C C . VAL A 1 92 ? 0.680 8.536 -0.486 1.00 94.44 92 VAL A C 1
ATOM 745 O O . VAL A 1 92 ? 0.358 9.720 -0.381 1.00 94.44 92 VAL A O 1
ATOM 748 N N . THR A 1 93 ? 0.535 7.860 -1.624 1.00 94.81 93 THR A N 1
ATOM 749 C CA . THR A 1 93 ? -0.109 8.453 -2.802 1.00 94.81 93 THR A CA 1
ATOM 750 C C . THR A 1 93 ? -1.614 8.627 -2.578 1.00 94.81 93 THR A C 1
ATOM 752 O O . THR A 1 93 ? -2.214 7.998 -1.697 1.00 94.81 93 THR A O 1
ATOM 755 N N . GLU A 1 94 ? -2.242 9.494 -3.377 1.00 96.12 94 GLU A N 1
ATOM 756 C CA . GLU A 1 94 ? -3.697 9.698 -3.336 1.00 96.12 94 GLU A CA 1
ATOM 757 C C . GLU A 1 94 ? -4.439 8.386 -3.616 1.00 96.12 94 GLU A C 1
ATOM 759 O O . GLU A 1 94 ? -5.301 7.997 -2.835 1.00 96.12 94 GLU A O 1
ATOM 764 N N . GLU A 1 95 ? -4.004 7.637 -4.633 1.00 96.44 95 GLU A N 1
ATOM 765 C CA . GLU A 1 95 ? -4.587 6.342 -4.994 1.00 96.44 95 GLU A CA 1
ATOM 766 C C . GLU A 1 95 ? -4.550 5.335 -3.829 1.00 96.44 95 GLU A C 1
ATOM 768 O O . GLU A 1 95 ? -5.568 4.730 -3.494 1.00 96.44 95 GLU A O 1
ATOM 773 N N . VAL A 1 96 ? -3.402 5.191 -3.153 1.00 97.44 96 VAL A N 1
ATOM 774 C CA . VAL A 1 96 ? -3.283 4.298 -1.986 1.00 97.44 96 VAL A CA 1
ATOM 775 C C . VAL A 1 96 ? -4.146 4.789 -0.820 1.00 97.44 96 VAL A C 1
ATOM 777 O O . VAL A 1 96 ? -4.764 3.979 -0.124 1.00 97.44 96 VAL A O 1
ATOM 780 N N . THR A 1 97 ? -4.226 6.107 -0.608 1.00 97.62 97 THR A N 1
ATOM 781 C CA . THR A 1 97 ? -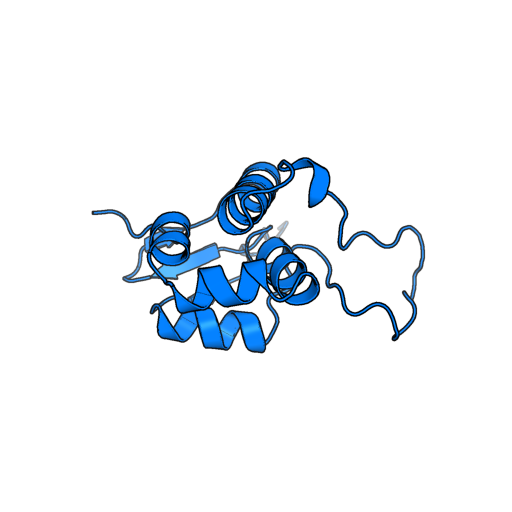5.085 6.699 0.429 1.00 97.62 97 THR A CA 1
ATOM 782 C C . THR A 1 97 ? -6.554 6.377 0.178 1.00 97.62 97 THR A C 1
ATOM 784 O O . THR A 1 97 ? -7.256 5.961 1.100 1.00 97.62 97 THR A O 1
ATOM 787 N N . GLU A 1 98 ? -7.030 6.571 -1.049 1.00 98.06 98 GLU A N 1
ATOM 788 C CA . GLU A 1 98 ? -8.419 6.319 -1.428 1.00 98.06 98 GLU A CA 1
ATOM 789 C C . GLU A 1 98 ? -8.780 4.842 -1.284 1.00 98.06 98 GLU A C 1
ATOM 791 O O . GLU A 1 98 ? -9.788 4.519 -0.649 1.00 98.06 98 GLU A O 1
ATOM 796 N N . ASP A 1 99 ? -7.924 3.947 -1.778 1.00 97.88 99 ASP A N 1
ATOM 797 C CA . ASP A 1 99 ? -8.138 2.504 -1.700 1.00 97.88 99 ASP A CA 1
ATOM 798 C C . ASP A 1 99 ? -8.192 2.011 -0.249 1.00 97.88 99 ASP A C 1
ATOM 800 O O . ASP A 1 99 ? -9.147 1.340 0.150 1.00 97.88 99 ASP A O 1
ATOM 804 N N . LEU A 1 100 ? -7.218 2.378 0.588 1.00 97.62 100 LEU A N 1
ATOM 805 C CA . LEU A 1 100 ? -7.186 1.945 1.990 1.00 97.62 100 LEU A CA 1
ATOM 806 C C . LEU A 1 100 ? -8.306 2.574 2.825 1.00 97.62 100 LEU A C 1
ATOM 808 O O . LEU A 1 100 ? -8.827 1.940 3.750 1.00 97.62 100 LEU A O 1
ATOM 812 N N . LYS A 1 101 ? -8.774 3.765 2.445 1.00 97.56 101 LYS A N 1
ATOM 813 C CA . LYS A 1 101 ? -9.972 4.373 3.028 1.00 97.56 101 LYS A CA 1
ATOM 814 C C . LYS A 1 101 ? -11.230 3.552 2.754 1.00 97.56 101 LYS A C 1
ATOM 816 O O . LYS A 1 101 ? -12.083 3.479 3.640 1.00 97.56 101 LYS A O 1
ATOM 821 N N . THR A 1 102 ? -11.342 2.874 1.606 1.00 97.12 102 THR A N 1
ATOM 822 C CA . THR A 1 102 ? -12.463 1.943 1.348 1.00 97.12 102 THR A CA 1
ATOM 823 C C . THR A 1 102 ? -12.484 0.759 2.320 1.00 97.12 102 THR A C 1
ATOM 825 O O . THR A 1 102 ? -13.554 0.265 2.672 1.00 97.12 102 THR A O 1
ATOM 828 N N . LEU A 1 103 ? -11.316 0.363 2.836 1.00 96.75 103 LEU A N 1
ATOM 829 C CA . LEU A 1 103 ? -11.162 -0.659 3.876 1.00 96.75 103 LEU A CA 1
ATOM 830 C C . LEU A 1 103 ? -11.327 -0.095 5.302 1.00 96.75 103 LEU A C 1
ATOM 832 O O . LEU A 1 103 ? -11.209 -0.835 6.285 1.00 96.75 103 LEU A O 1
ATOM 836 N N . GLY A 1 104 ? -11.618 1.203 5.434 1.00 97.25 104 GLY A N 1
ATOM 837 C CA . GLY A 1 104 ? -11.830 1.899 6.702 1.00 97.25 104 GLY A CA 1
ATOM 838 C C . GLY A 1 104 ? -10.551 2.380 7.387 1.00 97.25 104 GLY A C 1
ATOM 839 O O . GLY A 1 104 ? -10.588 2.654 8.588 1.00 97.25 104 GLY A O 1
ATOM 840 N N . TRP A 1 105 ? -9.437 2.465 6.659 1.00 98.00 105 TRP A N 1
ATOM 841 C CA . TRP A 1 105 ? -8.157 2.927 7.186 1.00 98.00 105 TRP A CA 1
ATOM 842 C C . TRP A 1 105 ? -7.905 4.402 6.860 1.00 98.00 105 TRP A C 1
ATOM 844 O O . TRP A 1 105 ? -8.178 4.881 5.762 1.00 98.00 105 TRP A O 1
ATOM 854 N N . THR A 1 106 ? -7.351 5.129 7.821 1.00 97.69 106 THR A N 1
ATOM 855 C CA . THR A 1 106 ? -6.744 6.453 7.619 1.00 97.69 106 THR A CA 1
ATOM 856 C C . THR A 1 106 ? -5.286 6.406 8.055 1.00 97.69 106 THR A C 1
ATOM 858 O O . THR A 1 106 ? -4.848 5.401 8.611 1.00 97.69 106 THR A O 1
ATOM 861 N N . TRP A 1 107 ? -4.506 7.455 7.805 1.00 97.12 107 TRP A N 1
ATOM 862 C CA . TRP A 1 107 ? -3.082 7.445 8.130 1.00 97.12 107 TRP A CA 1
ATOM 863 C C . TRP A 1 107 ? -2.599 8.766 8.726 1.00 97.12 107 TRP A C 1
ATOM 865 O O . TRP A 1 107 ? -3.242 9.809 8.598 1.00 97.12 107 TRP A O 1
ATOM 875 N N . LYS A 1 108 ? -1.455 8.695 9.405 1.00 94.75 108 LYS A N 1
ATOM 876 C CA . LYS A 1 108 ? -0.663 9.833 9.877 1.00 94.75 108 LYS A CA 1
ATOM 877 C C . LYS A 1 108 ? 0.821 9.497 9.734 1.00 94.75 108 LYS A C 1
ATOM 879 O O . LYS A 1 108 ? 1.211 8.332 9.854 1.00 94.75 108 LYS A O 1
ATOM 884 N N . HIS A 1 109 ? 1.653 10.514 9.548 1.00 92.06 109 HIS A N 1
ATOM 885 C CA . HIS A 1 109 ? 3.079 10.358 9.807 1.00 92.06 109 HIS A CA 1
ATOM 886 C C . HIS A 1 109 ? 3.319 10.141 11.302 1.00 92.06 109 HIS A C 1
ATOM 888 O O . HIS A 1 109 ? 2.517 10.555 12.153 1.00 92.06 109 HIS A O 1
ATOM 894 N N . TRP A 1 110 ? 4.440 9.499 11.628 1.00 83.75 110 TRP A N 1
ATOM 895 C CA . TRP A 1 110 ? 4.980 9.586 12.979 1.00 83.75 110 TRP A CA 1
ATOM 896 C C . TRP A 1 110 ? 5.102 11.061 13.353 1.00 83.75 110 TRP A C 1
ATOM 898 O O . TRP A 1 110 ? 5.504 11.874 12.525 1.00 83.75 110 TRP A O 1
ATOM 908 N N . LYS A 1 111 ? 4.700 11.419 14.577 1.00 72.38 111 LYS A N 1
ATOM 909 C CA . LYS A 1 111 ? 4.950 12.776 15.061 1.00 72.38 111 LYS A CA 1
ATOM 910 C C . LYS A 1 111 ? 6.454 12.987 14.993 1.00 72.38 111 LYS A C 1
ATOM 912 O O . LYS A 1 111 ? 7.182 12.152 15.537 1.00 72.38 111 LYS A O 1
ATOM 917 N N . ASP A 1 112 ? 6.886 14.066 14.345 1.00 54.12 112 ASP A N 1
ATOM 918 C CA . ASP A 1 112 ? 8.251 14.534 14.502 1.00 54.12 112 ASP A CA 1
ATOM 919 C C . ASP A 1 112 ? 8.521 14.562 16.004 1.00 54.12 112 ASP A C 1
ATOM 921 O O . ASP A 1 112 ? 7.753 15.131 16.789 1.00 54.12 112 ASP A O 1
ATOM 925 N N . HIS A 1 113 ? 9.557 13.844 16.427 1.00 47.88 113 HIS A N 1
ATOM 926 C CA . HIS A 1 113 ? 10.137 14.140 17.715 1.00 47.88 113 HIS A CA 1
ATOM 927 C C . HIS A 1 113 ? 10.615 15.583 17.584 1.00 47.88 113 HIS A C 1
ATOM 929 O O . HIS A 1 113 ? 11.637 15.827 16.947 1.00 47.88 113 HIS A O 1
ATOM 935 N N . ASP A 1 114 ? 9.837 16.526 18.125 1.00 41.94 114 ASP A N 1
ATOM 936 C CA . ASP A 1 114 ? 10.328 17.847 18.487 1.00 41.94 114 ASP A CA 1
ATOM 937 C C . ASP A 1 114 ? 11.597 17.589 19.302 1.00 41.94 114 ASP A C 1
ATOM 939 O O . ASP A 1 114 ? 11.545 17.209 20.475 1.00 41.94 114 ASP A O 1
ATOM 943 N N . PHE A 1 115 ? 12.751 17.694 18.648 1.00 43.59 115 PHE A N 1
ATOM 944 C CA . PHE A 1 115 ? 14.019 17.827 19.333 1.00 43.59 115 PHE A CA 1
ATOM 945 C C . PHE A 1 115 ? 13.978 19.220 19.960 1.00 43.59 115 PHE A C 1
ATOM 947 O O . PHE A 1 115 ? 14.362 20.206 19.335 1.00 43.59 115 PHE A O 1
ATOM 954 N N . SER A 1 116 ? 13.395 19.290 21.158 1.00 37.22 116 SER A N 1
ATOM 955 C CA . SER A 1 116 ? 13.492 20.436 22.062 1.00 37.22 116 SER A CA 1
ATOM 956 C C . SER A 1 116 ? 14.935 20.671 22.481 1.00 37.22 116 SER A C 1
ATOM 958 O O . SER A 1 116 ? 15.584 19.651 22.821 1.00 37.22 116 SER A O 1
#

Secondary structure (DSSP, 8-state):
----HHHHHHH-HHHHHHHHH-HHHHHHHHHHHTTEEEEETTEEE---HHHHHHHHHHHHTSS-GGGTTTTT---S-SS--TT-----TT---HHHHHHHHHTT-EEEEPPP----

Foldseek 3Di:
DADDLLVLCLVDPVNLCCLQVDVQVLLLQLLQLFQKWKDAPNHTDHDHSQVSLQSSCVSNVHDHSVVNPCLAVPDPPPDPPPVSSGHHRNDHDPVNQVVVVVSRMHIDGDPPPPPD